Protein AF-A0A2S6UT16-F1 (afdb_monomer_lite)

Radius of gyration: 10.18 Å; chains: 1; bounding box: 20×21×24 Å

pLDDT: mean 94.63, std 4.45, range [68.81, 97.81]

Sequence (55 aa):
MFDASKKVALITGATGGIGKATSKLFLKCNAKVVATGRSLDRLNALFKNDKNVFS

Structure (mmCIF, N/CA/C/O backbone):
data_AF-A0A2S6UT16-F1
#
_entry.id   AF-A0A2S6UT16-F1
#
loop_
_atom_site.group_PDB
_atom_site.id
_atom_site.type_symbol
_atom_site.label_atom_id
_atom_site.label_alt_id
_atom_site.label_comp_id
_atom_site.label_asym_id
_atom_site.label_entity_id
_atom_site.label_seq_id
_atom_site.pdbx_PDB_ins_code
_atom_site.Cartn_x
_atom_site.Cartn_y
_atom_site.Cartn_z
_atom_site.occupancy
_atom_site.B_iso_or_equiv
_atom_site.auth_seq_id
_atom_site.auth_comp_id
_atom_site.auth_asym_id
_atom_site.auth_atom_id
_atom_site.pdbx_PDB_model_num
ATOM 1 N N . MET A 1 1 ? -9.627 -15.239 6.460 1.00 68.81 1 MET A N 1
ATOM 2 C CA . MET A 1 1 ? -8.471 -14.406 6.049 1.00 68.81 1 MET A CA 1
ATOM 3 C C . MET A 1 1 ? -8.086 -13.539 7.240 1.00 68.81 1 MET A C 1
ATOM 5 O O . MET A 1 1 ? -8.975 -13.228 8.018 1.00 68.81 1 MET A O 1
ATOM 9 N N . PHE A 1 2 ? -6.806 -13.222 7.437 1.00 88.25 2 PHE A N 1
ATOM 10 C CA . PHE A 1 2 ? -6.361 -12.380 8.558 1.00 88.25 2 PHE A CA 1
ATOM 11 C C . PHE A 1 2 ? -6.945 -10.959 8.453 1.00 88.25 2 PHE A C 1
ATOM 13 O O . PHE A 1 2 ? -7.033 -10.426 7.348 1.00 88.25 2 PHE A O 1
ATOM 20 N N . ASP A 1 3 ? -7.326 -10.356 9.583 1.00 93.00 3 ASP A N 1
ATOM 21 C CA . ASP A 1 3 ? -7.786 -8.965 9.644 1.00 93.00 3 ASP A CA 1
ATOM 22 C C . ASP A 1 3 ? -6.630 -8.038 10.038 1.00 93.00 3 ASP A C 1
ATOM 24 O O . ASP A 1 3 ? -6.075 -8.126 11.132 1.00 93.00 3 ASP A O 1
ATOM 28 N N . ALA A 1 4 ? -6.265 -7.145 9.123 1.00 94.50 4 ALA A N 1
ATOM 29 C CA . ALA A 1 4 ? -5.218 -6.142 9.280 1.00 94.50 4 ALA A CA 1
ATOM 30 C C . ALA A 1 4 ? -5.803 -4.729 9.452 1.00 94.50 4 ALA A C 1
ATOM 32 O O . ALA A 1 4 ? -5.109 -3.730 9.230 1.00 94.50 4 ALA A O 1
ATOM 33 N N . SER A 1 5 ? -7.073 -4.629 9.852 1.00 94.31 5 SER A N 1
ATOM 34 C CA . SER A 1 5 ? -7.724 -3.361 10.169 1.00 94.31 5 SER A CA 1
ATOM 35 C C . SER A 1 5 ? -6.868 -2.500 11.105 1.00 94.31 5 SER A C 1
ATOM 37 O O . SER A 1 5 ? -6.256 -2.981 12.060 1.00 94.31 5 SER A O 1
ATOM 39 N N . LYS A 1 6 ? -6.817 -1.190 10.826 1.00 94.06 6 LYS A N 1
ATOM 40 C CA . LYS A 1 6 ? -6.015 -0.182 11.558 1.00 94.06 6 LYS A CA 1
ATOM 41 C C . LYS A 1 6 ? -4.491 -0.392 11.509 1.00 94.06 6 LYS A C 1
ATOM 43 O O . LYS A 1 6 ? -3.767 0.334 12.190 1.00 94.06 6 LYS A O 1
ATOM 48 N N . LYS A 1 7 ? -3.981 -1.329 10.705 1.00 97.00 7 LYS A N 1
ATOM 49 C CA . LYS A 1 7 ? -2.543 -1.480 10.438 1.00 97.00 7 LYS A CA 1
ATOM 50 C C . LYS A 1 7 ? -2.148 -0.794 9.132 1.00 97.00 7 LYS A C 1
ATOM 52 O O . LYS A 1 7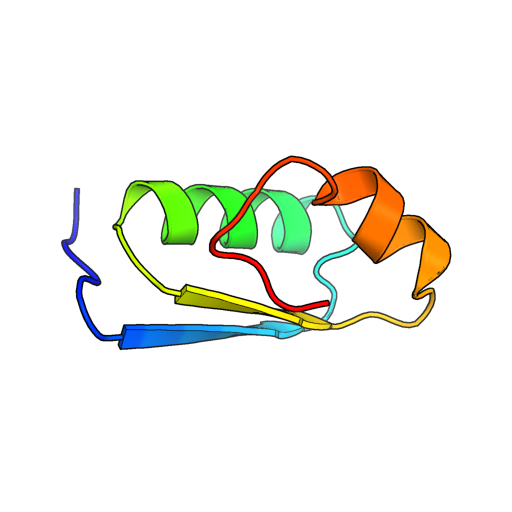 ? -2.972 -0.579 8.240 1.00 97.00 7 LYS A O 1
ATOM 57 N N . VAL A 1 8 ? -0.862 -0.459 9.043 1.00 97.44 8 VAL A N 1
ATOM 58 C CA . VAL A 1 8 ? -0.224 0.061 7.831 1.00 97.44 8 VAL A CA 1
ATOM 59 C C . VAL A 1 8 ? 0.768 -0.982 7.324 1.00 97.44 8 VAL A C 1
ATOM 61 O O . VAL A 1 8 ? 1.643 -1.409 8.073 1.00 97.44 8 VAL A O 1
ATOM 64 N N . ALA A 1 9 ? 0.629 -1.389 6.064 1.00 97.25 9 ALA A N 1
ATOM 65 C CA . ALA A 1 9 ? 1.542 -2.298 5.385 1.00 97.25 9 ALA A CA 1
ATOM 66 C C . ALA A 1 9 ? 2.434 -1.511 4.415 1.00 97.25 9 ALA A C 1
ATOM 68 O O . ALA A 1 9 ? 1.945 -0.971 3.423 1.00 97.25 9 ALA A O 1
ATOM 69 N N . LEU A 1 10 ? 3.737 -1.452 4.698 1.00 97.69 10 LEU A N 1
ATOM 70 C CA . LEU A 1 10 ? 4.740 -0.894 3.790 1.00 97.69 10 LEU A CA 1
ATOM 71 C C . LEU A 1 10 ? 5.218 -1.989 2.834 1.00 97.69 10 LEU A C 1
ATOM 73 O O . LEU A 1 10 ? 5.839 -2.959 3.263 1.00 97.69 10 LEU A O 1
ATOM 77 N N . ILE A 1 11 ? 4.943 -1.829 1.543 1.00 97.12 11 ILE A N 1
ATOM 78 C CA . ILE A 1 11 ? 5.324 -2.785 0.505 1.00 97.12 11 ILE A CA 1
ATOM 79 C C . ILE A 1 11 ? 6.371 -2.152 -0.403 1.00 97.12 11 ILE A C 1
ATOM 81 O O . ILE A 1 11 ? 6.069 -1.248 -1.183 1.00 97.12 11 ILE A O 1
ATOM 85 N N . THR A 1 12 ? 7.599 -2.661 -0.331 1.00 96.56 12 THR A N 1
ATOM 86 C CA . THR A 1 12 ? 8.676 -2.290 -1.250 1.00 96.56 12 THR A CA 1
ATOM 87 C C . THR A 1 12 ? 8.600 -3.107 -2.537 1.00 96.56 12 THR A C 1
ATOM 89 O O . THR A 1 12 ? 8.157 -4.256 -2.550 1.00 96.56 12 THR A O 1
ATOM 92 N N . GLY A 1 13 ? 8.975 -2.500 -3.666 1.00 96.25 13 GLY A N 1
ATOM 93 C CA . GLY A 1 13 ? 8.876 -3.166 -4.968 1.00 96.25 13 GLY A CA 1
ATOM 94 C C . GLY A 1 13 ? 7.432 -3.427 -5.419 1.00 96.25 13 GLY A C 1
ATOM 95 O O . GLY A 1 13 ? 7.187 -4.348 -6.199 1.00 96.25 13 GLY A O 1
ATOM 96 N N . ALA A 1 14 ? 6.474 -2.604 -4.983 1.00 97.31 14 ALA A N 1
ATOM 97 C CA . ALA A 1 14 ? 5.040 -2.770 -5.244 1.00 97.31 14 ALA A CA 1
ATOM 98 C C . ALA A 1 14 ? 4.648 -2.690 -6.737 1.00 97.31 14 ALA A C 1
ATOM 100 O O . ALA A 1 14 ? 3.541 -3.059 -7.120 1.00 97.31 14 ALA A O 1
ATOM 101 N N . THR A 1 15 ? 5.566 -2.250 -7.604 1.00 96.00 15 THR A N 1
ATOM 102 C CA . THR A 1 15 ? 5.386 -2.248 -9.068 1.00 96.00 15 THR A CA 1
ATOM 103 C C . THR A 1 15 ? 5.607 -3.617 -9.723 1.00 96.00 15 THR A C 1
ATOM 105 O O . THR A 1 15 ? 5.162 -3.831 -10.856 1.00 96.00 15 THR A O 1
ATOM 108 N N . GLY A 1 16 ? 6.305 -4.535 -9.043 1.00 93.19 16 GLY A N 1
ATOM 109 C CA . GLY A 1 16 ? 6.581 -5.895 -9.511 1.00 93.19 16 GLY A CA 1
ATOM 110 C C . GLY A 1 16 ? 5.412 -6.850 -9.264 1.00 93.19 16 GLY A C 1
ATOM 111 O O . GLY A 1 16 ? 4.528 -6.556 -8.466 1.00 93.19 16 GLY A O 1
ATOM 112 N N . GLY A 1 17 ? 5.405 -8.010 -9.931 1.00 95.00 17 GLY A N 1
ATOM 113 C CA . GLY A 1 17 ? 4.291 -8.969 -9.867 1.00 95.00 17 GLY A CA 1
ATOM 114 C C . GLY A 1 17 ? 3.909 -9.370 -8.437 1.00 95.00 17 GLY A C 1
ATOM 115 O O . GLY A 1 17 ? 2.755 -9.208 -8.043 1.00 95.00 17 GLY A O 1
ATOM 116 N N . ILE A 1 18 ? 4.896 -9.805 -7.645 1.00 97.38 18 ILE A N 1
ATOM 117 C CA . ILE A 1 18 ? 4.687 -10.192 -6.241 1.00 97.38 18 ILE A CA 1
ATOM 118 C C . ILE A 1 18 ? 4.293 -8.978 -5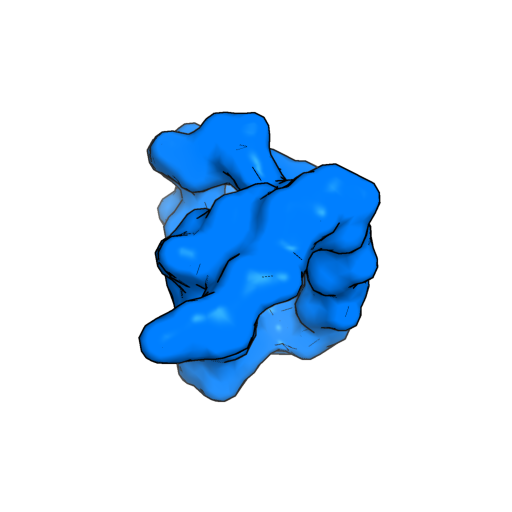.400 1.00 97.38 18 ILE A C 1
ATOM 120 O O . ILE A 1 18 ? 3.273 -9.026 -4.726 1.00 97.38 18 ILE A O 1
ATOM 124 N N . GLY A 1 19 ? 5.039 -7.870 -5.478 1.00 96.69 19 GLY A N 1
ATOM 125 C CA . GLY A 1 19 ? 4.738 -6.662 -4.703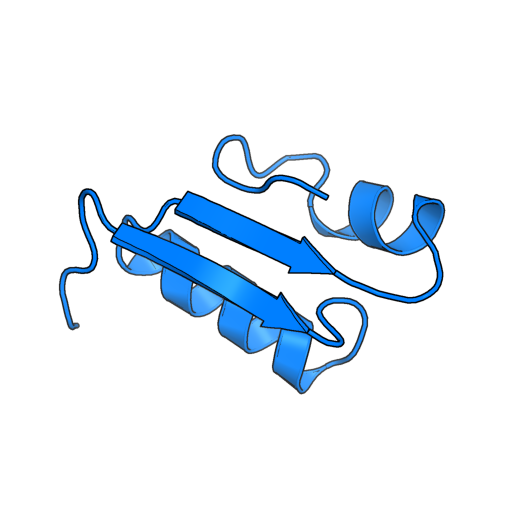 1.00 96.69 19 GLY A CA 1
ATOM 126 C C . GLY A 1 19 ? 3.313 -6.153 -4.940 1.00 96.69 19 GLY A C 1
ATOM 127 O O . GLY A 1 19 ? 2.578 -5.915 -3.986 1.00 96.69 19 GLY A O 1
ATOM 128 N N . LYS A 1 20 ? 2.874 -6.101 -6.203 1.00 96.69 20 LYS A N 1
ATOM 129 C CA . LYS A 1 20 ? 1.504 -5.741 -6.586 1.00 96.69 20 LYS A CA 1
ATOM 130 C C . LYS A 1 20 ? 0.474 -6.695 -5.979 1.00 96.69 20 LYS A C 1
ATOM 132 O O . LYS A 1 20 ? -0.532 -6.239 -5.433 1.00 96.69 20 LYS A O 1
ATOM 137 N N . ALA A 1 21 ? 0.698 -8.005 -6.090 1.00 97.25 21 ALA A N 1
ATOM 138 C CA . ALA A 1 21 ? -0.207 -9.013 -5.540 1.00 97.25 21 ALA A CA 1
ATOM 139 C C . ALA A 1 21 ? -0.306 -8.905 -4.011 1.00 97.25 21 ALA A C 1
ATOM 141 O O . ALA A 1 21 ? -1.409 -8.913 -3.464 1.00 97.25 21 ALA A O 1
ATOM 142 N N . THR A 1 22 ? 0.825 -8.708 -3.335 1.00 97.00 22 THR A N 1
ATOM 143 C CA . THR A 1 22 ? 0.903 -8.508 -1.887 1.00 97.00 22 THR A CA 1
ATOM 144 C C . THR A 1 22 ? 0.169 -7.239 -1.456 1.00 97.00 22 THR A C 1
ATOM 146 O O . THR A 1 22 ? -0.662 -7.304 -0.552 1.00 97.00 22 THR A O 1
ATOM 149 N N 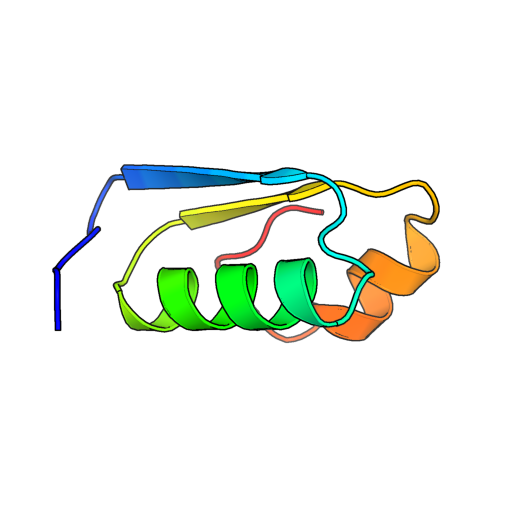. SER A 1 23 ? 0.372 -6.103 -2.136 1.00 97.00 23 SER A N 1
ATOM 150 C CA . SER A 1 23 ? -0.386 -4.868 -1.879 1.00 97.00 23 SER A CA 1
ATOM 151 C C . SER A 1 23 ? -1.895 -5.102 -1.984 1.00 97.00 23 SER A C 1
ATOM 153 O O . SER A 1 23 ? -2.646 -4.720 -1.089 1.00 97.00 23 SER A O 1
ATOM 155 N N . LYS A 1 24 ? -2.353 -5.796 -3.035 1.00 96.00 24 LYS A N 1
ATOM 156 C CA . LYS A 1 24 ? -3.776 -6.122 -3.225 1.00 96.00 24 LYS A CA 1
ATOM 157 C C . LYS A 1 24 ? -4.314 -7.067 -2.151 1.00 96.00 24 LYS A C 1
ATOM 159 O O . LYS A 1 24 ? -5.462 -6.912 -1.742 1.00 96.00 24 LYS A O 1
ATOM 164 N N . LEU A 1 25 ? -3.511 -8.019 -1.679 1.00 96.31 25 LEU A N 1
ATOM 165 C CA . LEU A 1 25 ? -3.891 -8.909 -0.583 1.00 96.31 25 LEU A CA 1
ATOM 166 C C . LEU A 1 25 ? -4.089 -8.129 0.724 1.00 96.31 25 LEU A C 1
ATOM 168 O O . LEU A 1 25 ? -5.117 -8.295 1.371 1.00 96.31 25 LEU A O 1
ATOM 172 N N . PHE A 1 26 ? -3.167 -7.228 1.074 1.00 96.69 26 PHE A N 1
ATOM 173 C CA . PHE A 1 26 ? -3.287 -6.419 2.291 1.00 96.69 26 PHE A CA 1
ATOM 174 C C . PHE A 1 26 ? -4.479 -5.458 2.264 1.00 96.69 26 PHE A C 1
ATOM 176 O O . PHE A 1 26 ? -5.125 -5.275 3.296 1.00 96.69 26 PHE A O 1
ATOM 183 N N . LEU A 1 27 ? -4.840 -4.919 1.095 1.00 95.31 27 LEU A N 1
ATOM 184 C CA . LEU A 1 27 ? -6.078 -4.146 0.941 1.00 95.31 27 LEU A CA 1
ATOM 185 C C . LEU A 1 27 ? -7.322 -4.989 1.241 1.00 95.31 27 LEU A C 1
ATOM 187 O O . LEU A 1 27 ? -8.228 -4.520 1.925 1.00 95.31 27 LEU A O 1
ATOM 191 N N . LYS A 1 28 ? -7.358 -6.246 0.778 1.00 95.75 28 LYS A N 1
ATOM 192 C CA . LYS A 1 28 ? -8.451 -7.181 1.098 1.00 95.75 28 LYS A CA 1
ATOM 193 C C . LYS A 1 28 ? -8.497 -7.542 2.588 1.00 95.75 28 LYS A C 1
ATOM 195 O O . LYS A 1 28 ? -9.551 -7.927 3.077 1.00 95.75 28 LYS A O 1
ATOM 200 N N . CYS A 1 29 ? -7.378 -7.414 3.301 1.00 96.00 29 CYS A N 1
ATOM 201 C CA . CYS A 1 29 ? -7.296 -7.567 4.754 1.00 96.00 29 CYS A CA 1
ATOM 202 C C . CYS A 1 29 ? -7.606 -6.263 5.519 1.00 96.00 29 CYS A C 1
ATOM 204 O O . CYS A 1 29 ? -7.284 -6.180 6.698 1.00 96.00 29 CYS A O 1
ATOM 206 N N . ASN A 1 30 ? -8.182 -5.235 4.882 1.00 95.44 30 ASN A N 1
ATOM 207 C CA . ASN A 1 30 ? -8.509 -3.931 5.487 1.00 95.44 30 ASN A CA 1
ATOM 208 C C . ASN A 1 30 ? -7.303 -3.107 5.985 1.00 95.44 30 ASN A C 1
ATOM 210 O O . ASN A 1 30 ? -7.471 -2.166 6.767 1.00 95.44 30 ASN A O 1
ATOM 214 N N . ALA A 1 31 ? -6.085 -3.418 5.534 1.00 97.25 31 ALA A N 1
ATOM 215 C CA . ALA A 1 31 ? -4.923 -2.592 5.839 1.00 97.25 31 ALA A CA 1
ATOM 216 C C . ALA A 1 31 ? -4.921 -1.302 5.005 1.00 97.25 31 ALA A C 1
ATOM 218 O O . ALA A 1 31 ? -5.365 -1.278 3.853 1.00 97.25 31 ALA A O 1
ATOM 219 N N . LYS A 1 32 ? -4.310 -0.248 5.553 1.00 97.81 32 LYS A N 1
ATOM 220 C CA . LYS A 1 32 ? -3.769 0.848 4.738 1.00 97.81 32 LYS A CA 1
ATOM 221 C C . LYS A 1 32 ? -2.450 0.382 4.133 1.00 97.81 32 LYS A C 1
ATOM 223 O O . LYS A 1 32 ? -1.637 -0.216 4.836 1.00 97.81 32 LYS A O 1
ATOM 228 N N . VAL A 1 33 ? -2.214 0.656 2.860 1.00 97.75 33 VAL A N 1
ATOM 229 C CA . VAL A 1 33 ? -1.015 0.185 2.158 1.00 97.75 33 VAL A CA 1
ATOM 230 C C . VAL A 1 33 ? -0.175 1.374 1.719 1.00 97.75 33 VAL A C 1
ATOM 232 O O . VAL A 1 33 ? -0.676 2.269 1.053 1.00 97.75 33 VAL A O 1
ATOM 235 N N . VAL A 1 34 ? 1.111 1.371 2.058 1.00 97.81 34 VAL A N 1
ATOM 236 C CA . VAL A 1 34 ? 2.107 2.283 1.485 1.00 97.81 34 VAL A CA 1
ATOM 237 C C . VAL A 1 34 ? 2.900 1.485 0.459 1.00 97.81 34 VAL A C 1
ATOM 239 O O . VAL A 1 34 ? 3.597 0.534 0.811 1.00 97.81 34 VAL A O 1
ATOM 242 N N . ALA A 1 35 ? 2.754 1.820 -0.815 1.00 97.19 35 ALA A N 1
ATOM 243 C CA . ALA A 1 35 ? 3.360 1.112 -1.931 1.00 97.19 35 ALA A CA 1
ATOM 244 C C . ALA A 1 35 ? 4.566 1.902 -2.446 1.00 97.19 35 ALA A C 1
ATOM 246 O O . ALA A 1 35 ? 4.419 3.039 -2.873 1.00 97.19 35 ALA A O 1
ATOM 247 N N . THR A 1 36 ? 5.756 1.300 -2.445 1.00 97.25 36 THR A N 1
ATOM 248 C CA . THR A 1 36 ? 6.979 1.970 -2.909 1.00 97.25 36 THR A CA 1
ATOM 249 C C . THR A 1 36 ? 7.621 1.243 -4.086 1.00 97.25 36 THR A C 1
ATOM 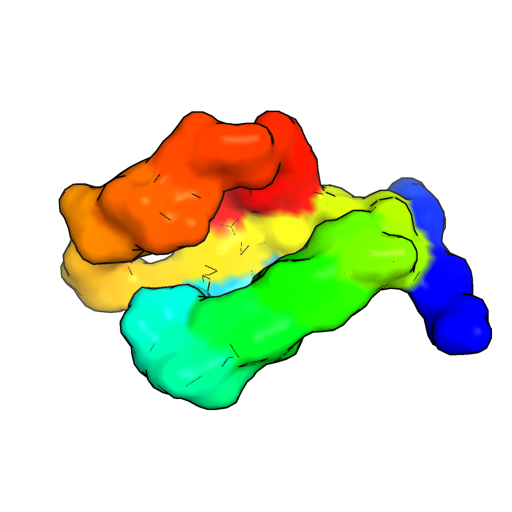251 O O . THR A 1 36 ? 7.484 0.030 -4.284 1.00 97.25 36 THR A O 1
ATOM 254 N N . GLY A 1 37 ? 8.327 2.001 -4.919 1.00 95.25 37 GLY A N 1
ATOM 255 C CA . GLY A 1 37 ? 8.942 1.526 -6.150 1.00 95.25 37 GLY A CA 1
ATOM 256 C C . GLY A 1 37 ? 9.719 2.640 -6.843 1.00 95.25 37 GLY A C 1
ATOM 257 O O . GLY A 1 37 ? 9.644 3.797 -6.452 1.00 95.25 37 GLY A O 1
ATOM 258 N N . ARG A 1 38 ? 10.477 2.285 -7.884 1.00 95.50 38 ARG A N 1
ATOM 259 C CA . ARG A 1 38 ? 11.356 3.234 -8.593 1.00 95.50 38 ARG A CA 1
ATOM 260 C C . ARG A 1 38 ? 10.619 4.217 -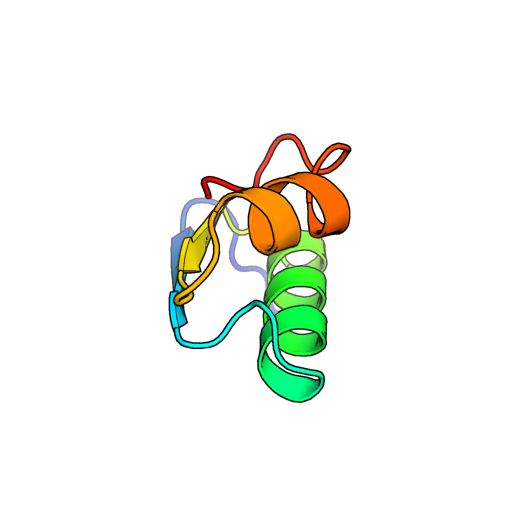9.510 1.00 95.50 38 ARG A C 1
ATOM 262 O O . ARG A 1 38 ? 11.186 5.236 -9.867 1.00 95.50 38 ARG A O 1
ATOM 269 N N . SER A 1 39 ? 9.404 3.880 -9.944 1.00 94.94 39 SER A N 1
ATOM 270 C CA . SER A 1 39 ? 8.613 4.688 -10.880 1.00 94.94 39 SER A CA 1
ATOM 271 C C . SER A 1 39 ? 7.275 5.034 -10.244 1.00 94.94 39 SER A C 1
ATOM 273 O O . SER A 1 39 ? 6.434 4.150 -10.046 1.00 94.94 39 SER A O 1
ATOM 275 N N . LEU A 1 40 ? 7.104 6.321 -9.940 1.00 94.19 40 LEU A N 1
ATOM 276 C CA . LEU A 1 40 ? 5.877 6.876 -9.378 1.00 94.19 40 LEU A CA 1
ATOM 277 C C . LEU A 1 40 ? 4.708 6.751 -10.365 1.00 94.19 40 LEU A C 1
ATOM 279 O O . LEU A 1 40 ? 3.630 6.310 -9.980 1.00 94.19 40 LEU A O 1
ATOM 283 N N . ASP A 1 41 ? 4.940 7.009 -11.654 1.00 95.12 41 ASP A N 1
ATOM 284 C CA . ASP A 1 41 ? 3.908 6.879 -12.694 1.00 95.12 41 ASP A CA 1
ATOM 285 C C . ASP A 1 41 ? 3.326 5.468 -12.751 1.00 95.12 41 ASP A C 1
ATOM 287 O O . ASP A 1 41 ? 2.110 5.277 -12.820 1.00 95.12 41 ASP A O 1
ATOM 291 N N . ARG A 1 42 ? 4.194 4.452 -12.663 1.00 95.31 42 ARG A N 1
ATOM 292 C CA . ARG A 1 42 ? 3.762 3.055 -12.660 1.00 95.31 42 ARG A CA 1
ATOM 293 C C . ARG A 1 42 ? 2.989 2.705 -11.392 1.00 95.31 42 ARG A C 1
ATOM 295 O O . ARG A 1 42 ? 2.015 1.964 -11.488 1.00 95.31 42 ARG A O 1
ATOM 302 N N . LEU A 1 43 ? 3.402 3.201 -10.225 1.00 94.88 43 LEU A N 1
ATOM 303 C CA . LEU A 1 43 ? 2.646 3.008 -8.984 1.00 94.88 43 LEU A CA 1
ATOM 304 C C . LEU A 1 43 ? 1.253 3.636 -9.088 1.00 94.88 43 LEU A C 1
ATOM 306 O O . LEU A 1 43 ? 0.257 2.945 -8.873 1.00 94.88 43 LEU A O 1
ATOM 310 N N . ASN A 1 44 ? 1.187 4.898 -9.510 1.00 93.94 44 ASN A N 1
ATOM 311 C CA . ASN A 1 44 ? -0.062 5.632 -9.673 1.00 93.94 44 ASN A CA 1
ATOM 312 C C . ASN A 1 44 ? -0.988 4.942 -10.677 1.00 93.94 44 ASN A C 1
ATOM 314 O O . ASN A 1 44 ? -2.174 4.793 -10.410 1.00 93.94 44 ASN A O 1
ATOM 318 N N . ALA A 1 45 ? -0.462 4.440 -11.798 1.00 95.06 45 ALA A N 1
ATOM 319 C CA . ALA A 1 45 ? -1.248 3.675 -12.764 1.00 95.06 45 ALA A CA 1
ATOM 320 C C . ALA A 1 45 ? -1.791 2.354 -12.183 1.00 95.06 45 ALA A C 1
ATOM 322 O O . ALA A 1 45 ? -2.915 1.960 -12.491 1.00 95.06 45 ALA A O 1
ATOM 323 N N . LEU A 1 46 ? -1.015 1.666 -11.337 1.00 94.75 46 LEU A N 1
ATOM 324 C CA . LEU A 1 46 ? -1.399 0.384 -10.735 1.00 94.75 46 LEU A CA 1
ATOM 325 C C . LEU A 1 46 ? -2.435 0.515 -9.613 1.00 94.75 46 LEU A C 1
ATOM 327 O O . LEU A 1 46 ? -3.250 -0.398 -9.447 1.00 94.75 46 LEU A O 1
ATOM 331 N N . PHE A 1 47 ? -2.388 1.612 -8.856 1.00 95.06 47 PHE A N 1
ATOM 332 C CA . PHE A 1 47 ? -3.190 1.813 -7.647 1.00 95.06 47 PHE A CA 1
ATOM 333 C C . PHE A 1 47 ? -4.158 3.001 -7.727 1.00 95.06 47 PHE A C 1
ATOM 335 O O . PHE A 1 47 ? -4.785 3.342 -6.731 1.00 95.06 47 PHE A O 1
ATOM 342 N N . LYS A 1 48 ? -4.350 3.590 -8.918 1.00 92.38 48 LYS A N 1
ATOM 343 C CA . LYS A 1 48 ? -5.202 4.772 -9.168 1.00 92.38 48 LYS A CA 1
ATOM 344 C C . LYS A 1 48 ? -6.576 4.723 -8.492 1.00 92.38 48 LYS A C 1
ATOM 346 O O . LYS A 1 48 ? -7.101 5.748 -8.074 1.00 92.38 48 LYS A O 1
ATOM 351 N N . ASN A 1 49 ? -7.168 3.532 -8.422 1.00 92.81 49 ASN A N 1
ATOM 352 C CA . ASN A 1 49 ? -8.527 3.329 -7.922 1.00 92.81 49 ASN A CA 1
ATOM 353 C C . ASN A 1 49 ? -8.571 2.831 -6.467 1.00 92.81 49 ASN A C 1
ATOM 355 O O . ASN A 1 49 ? -9.654 2.688 -5.899 1.00 92.81 49 ASN A O 1
ATOM 359 N N . ASP A 1 50 ? -7.422 2.557 -5.848 1.00 93.50 50 ASP A N 1
ATOM 360 C CA . ASP A 1 50 ? -7.343 2.024 -4.494 1.00 93.50 50 ASP A CA 1
ATOM 361 C C . ASP A 1 50 ? -7.168 3.162 -3.480 1.00 93.50 50 ASP A C 1
ATOM 363 O O . ASP A 1 50 ? -6.059 3.567 -3.150 1.00 93.50 50 ASP A O 1
ATOM 367 N N . LYS A 1 51 ? -8.282 3.643 -2.921 1.00 88.62 51 LYS A N 1
ATOM 368 C CA . LYS A 1 51 ? -8.308 4.771 -1.962 1.00 88.62 51 LYS A CA 1
ATOM 369 C C . LYS A 1 51 ? -7.498 4.547 -0.675 1.00 88.62 51 LYS A C 1
ATOM 371 O O . LYS A 1 51 ? -7.210 5.501 0.036 1.00 88.62 51 LYS A O 1
ATOM 376 N N . ASN A 1 52 ? -7.169 3.292 -0.367 1.00 91.62 52 ASN A N 1
ATOM 377 C CA . ASN A 1 52 ? -6.388 2.899 0.809 1.00 91.62 52 ASN A CA 1
ATOM 378 C C . ASN A 1 52 ? -4.909 2.616 0.477 1.00 91.62 52 ASN A C 1
ATOM 380 O O . ASN A 1 52 ? -4.206 2.045 1.315 1.00 91.62 52 ASN A O 1
ATOM 384 N N . VAL A 1 53 ? -4.444 2.986 -0.723 1.00 95.00 53 VAL A N 1
ATOM 385 C CA . VAL A 1 53 ? -3.034 2.919 -1.127 1.00 95.00 53 VAL A CA 1
ATOM 386 C C . VAL A 1 53 ? -2.437 4.322 -1.190 1.00 95.00 53 VAL A C 1
ATOM 388 O O . VAL A 1 53 ? -3.026 5.230 -1.765 1.00 95.00 53 VAL A O 1
ATOM 391 N N . PHE A 1 54 ? -1.243 4.466 -0.627 1.00 92.81 54 PHE A N 1
ATOM 392 C CA . PHE A 1 54 ? -0.401 5.653 -0.714 1.00 92.81 54 PHE A CA 1
ATOM 393 C C . PHE A 1 54 ? 0.843 5.280 -1.517 1.00 92.81 54 PHE A C 1
ATOM 395 O O . PHE A 1 54 ? 1.528 4.320 -1.153 1.00 92.81 54 PHE A O 1
ATOM 402 N N . SER A 1 55 ? 1.103 5.990 -2.611 1.00 81.75 55 SER A N 1
ATOM 403 C CA . SER A 1 55 ? 2.167 5.688 -3.573 1.00 81.75 55 SER A CA 1
ATOM 404 C C . SER A 1 55 ? 2.975 6.904 -3.975 1.00 81.75 55 SER A C 1
ATOM 406 O O . SER A 1 55 ? 2.374 7.999 -4.022 1.00 81.75 55 SER A O 1
#

Secondary structure (DSSP, 8-state):
----TT-EEEETTTTSHHHHHHHHHHHHTT-EEEE--S-HHHHHHHHTT-TTEE-

Foldseek 3Di:
DAAQAPAEAEQEPCLDPVNVVVQVVVVVNNHQYEYDDDDPVSVCVSCVPPPSYHD